Protein AF-A0A2H0XAD3-F1 (afdb_monomer_lite)

Foldseek 3Di:
DDQVLLLQLLLLCQCQFLVQDNVLSVCLLVPNPVSLVSSLVSLLVGDHQFCLSSVVSNCVSCVVPDDVVRSCVCGVGPDVVVSVVVLCVQAPQVRGPDPSSVSSSVSNVVSNPVVVVD

Sequence (118 aa):
MSEDEKVAIIRAYLTKVLGVSEQDTDAFSKGDGGASHTVGMNQSHIVCEDTRPFWEEVLRICPDGYTEEDIQVLTQTPDVYAILALLNRMEPVFMETTDLGRRLNANAHAYKRREHES

pLDDT: mean 89.89, std 10.78, range [43.94, 98.25]

Organism: NCBI:txid1975086

Structure (mmCIF, N/CA/C/O backbone):
data_AF-A0A2H0XAD3-F1
#
_entry.id   AF-A0A2H0XAD3-F1
#
loop_
_atom_site.group_PDB
_atom_site.id
_atom_site.type_symbol
_atom_site.label_atom_id
_atom_site.label_alt_id
_atom_site.label_comp_id
_atom_site.label_asym_id
_atom_site.label_entity_id
_atom_site.label_seq_id
_atom_site.pdbx_PDB_ins_code
_atom_site.Cartn_x
_atom_site.Cartn_y
_atom_site.Cartn_z
_atom_site.occupancy
_atom_site.B_iso_or_equiv
_atom_site.auth_seq_id
_atom_site.auth_comp_id
_atom_site.auth_asym_id
_atom_site.auth_atom_id
_atom_site.pdbx_PDB_model_num
ATOM 1 N N . MET A 1 1 ? -6.686 12.021 6.951 1.00 87.88 1 MET A N 1
ATOM 2 C CA . MET A 1 1 ? -5.402 11.335 6.783 1.00 87.88 1 MET A CA 1
ATOM 3 C C . MET A 1 1 ? -4.432 12.276 6.097 1.00 87.88 1 MET A C 1
ATOM 5 O O . MET A 1 1 ? -4.778 12.805 5.040 1.00 87.88 1 MET A O 1
ATOM 9 N N . SER A 1 2 ? -3.303 12.549 6.739 1.00 93.19 2 SER A N 1
ATOM 10 C CA . SER A 1 2 ? -2.215 13.379 6.226 1.00 93.19 2 SER A CA 1
ATOM 11 C C . SER A 1 2 ? -1.470 12.678 5.086 1.00 93.19 2 SER A C 1
ATOM 13 O O . SER A 1 2 ? -1.645 11.484 4.849 1.00 93.19 2 SER A O 1
ATOM 15 N N . GLU A 1 3 ? -0.642 13.428 4.363 1.00 93.75 3 GLU A N 1
ATOM 16 C CA . GLU A 1 3 ? 0.236 12.871 3.330 1.00 93.75 3 GLU A CA 1
ATOM 17 C C . GLU A 1 3 ? 1.221 11.838 3.907 1.00 93.75 3 GLU A C 1
ATOM 19 O O . GLU A 1 3 ? 1.344 10.743 3.358 1.00 93.75 3 GLU A O 1
ATOM 24 N N . ASP A 1 4 ? 1.827 12.127 5.062 1.00 95.31 4 ASP A N 1
ATOM 25 C CA . ASP A 1 4 ? 2.767 11.219 5.731 1.00 95.31 4 ASP A CA 1
ATOM 26 C C . ASP A 1 4 ? 2.109 9.893 6.142 1.00 95.31 4 ASP A C 1
ATOM 28 O O . ASP A 1 4 ? 2.685 8.822 5.940 1.00 95.31 4 ASP A O 1
ATOM 32 N N . GLU A 1 5 ? 0.878 9.942 6.663 1.00 95.88 5 GLU A N 1
ATOM 33 C CA . GLU A 1 5 ? 0.109 8.741 7.012 1.00 95.88 5 GLU A CA 1
ATOM 34 C C . GLU A 1 5 ? -0.176 7.886 5.770 1.00 95.88 5 GLU A C 1
ATOM 36 O O . GLU A 1 5 ? 0.015 6.670 5.797 1.00 95.88 5 GLU A O 1
ATOM 41 N N . LYS A 1 6 ? -0.572 8.508 4.650 1.00 96.00 6 LYS A N 1
ATOM 42 C CA . LYS A 1 6 ? -0.805 7.788 3.388 1.00 96.00 6 LYS A CA 1
ATOM 43 C C . LYS A 1 6 ? 0.466 7.111 2.891 1.00 96.00 6 LYS A C 1
ATOM 45 O O . LYS A 1 6 ? 0.429 5.933 2.539 1.00 96.00 6 LYS A O 1
ATOM 50 N N . VAL A 1 7 ? 1.591 7.829 2.885 1.00 97.06 7 VAL A N 1
ATOM 51 C CA . VAL A 1 7 ? 2.891 7.273 2.483 1.00 97.06 7 VAL A CA 1
ATOM 52 C C . VAL A 1 7 ? 3.261 6.088 3.372 1.00 97.06 7 VAL A C 1
ATOM 54 O O . VAL A 1 7 ? 3.649 5.040 2.853 1.00 97.06 7 VAL A O 1
ATOM 57 N N . ALA A 1 8 ? 3.100 6.211 4.690 1.00 97.44 8 ALA A N 1
ATOM 58 C CA . ALA A 1 8 ? 3.378 5.128 5.626 1.00 97.44 8 ALA A CA 1
ATOM 59 C C . ALA A 1 8 ? 2.500 3.891 5.357 1.00 97.44 8 ALA A C 1
ATOM 61 O O . ALA A 1 8 ? 3.021 2.776 5.305 1.00 97.44 8 ALA A O 1
ATOM 62 N N . ILE A 1 9 ? 1.203 4.070 5.084 1.00 97.50 9 ILE A N 1
ATOM 63 C CA . ILE A 1 9 ? 0.301 2.952 4.768 1.00 97.50 9 ILE A CA 1
ATOM 64 C C . ILE A 1 9 ? 0.650 2.312 3.417 1.00 97.50 9 ILE A C 1
ATOM 66 O O . ILE A 1 9 ? 0.637 1.087 3.295 1.00 97.50 9 ILE A O 1
ATOM 70 N N . ILE A 1 10 ? 1.025 3.094 2.400 1.00 97.75 10 ILE A N 1
ATOM 71 C CA . ILE A 1 10 ? 1.477 2.532 1.116 1.00 97.75 10 ILE A CA 1
ATOM 72 C C . ILE A 1 10 ? 2.749 1.695 1.313 1.00 97.75 10 ILE A C 1
ATOM 74 O O . ILE A 1 10 ? 2.878 0.617 0.735 1.00 97.75 10 ILE A O 1
ATOM 78 N N . ARG A 1 11 ? 3.680 2.137 2.165 1.00 98.25 11 ARG A N 1
ATOM 79 C CA . ARG A 1 11 ? 4.874 1.349 2.514 1.00 98.25 11 ARG A CA 1
ATOM 80 C C . ARG A 1 11 ? 4.523 0.069 3.275 1.00 98.25 11 ARG A C 1
ATOM 82 O O . ARG A 1 11 ? 5.125 -0.974 3.013 1.00 98.25 11 ARG A O 1
ATOM 89 N N . ALA A 1 12 ? 3.534 0.120 4.166 1.00 97.88 12 ALA A N 1
ATOM 90 C CA . ALA A 1 12 ? 3.003 -1.068 4.831 1.00 97.88 12 ALA A CA 1
ATOM 91 C C . ALA A 1 12 ? 2.430 -2.061 3.810 1.00 97.88 12 ALA A C 1
ATOM 93 O O . ALA A 1 12 ? 2.731 -3.247 3.872 1.00 97.88 12 ALA A O 1
ATOM 94 N N . TYR A 1 13 ? 1.681 -1.583 2.815 1.00 97.50 13 TYR A N 1
ATOM 95 C CA . TYR A 1 13 ? 1.187 -2.427 1.728 1.00 97.50 13 TYR A CA 1
ATOM 96 C C . TYR A 1 13 ? 2.332 -3.086 0.942 1.00 97.50 13 TYR A C 1
ATOM 98 O O . TYR A 1 13 ? 2.343 -4.305 0.767 1.00 97.50 13 TYR A O 1
ATOM 106 N N . LEU A 1 14 ? 3.334 -2.308 0.523 1.00 97.00 14 LEU A N 1
ATOM 107 C CA . LEU A 1 14 ? 4.486 -2.830 -0.221 1.00 97.00 14 LEU A CA 1
ATOM 1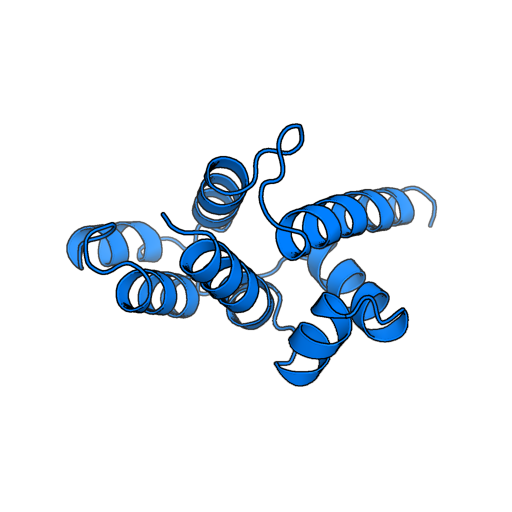08 C C . LEU A 1 14 ? 5.219 -3.935 0.559 1.00 97.00 14 LEU A C 1
ATOM 110 O O . LEU A 1 14 ? 5.548 -4.977 -0.001 1.00 97.00 14 LEU A O 1
ATOM 114 N N . THR A 1 15 ? 5.428 -3.741 1.858 1.00 96.94 15 THR A N 1
ATOM 115 C CA . THR A 1 15 ? 6.244 -4.656 2.669 1.00 96.94 15 THR A CA 1
ATOM 116 C C . THR A 1 15 ? 5.469 -5.836 3.250 1.00 96.94 15 THR A C 1
ATOM 118 O O . THR A 1 15 ? 5.995 -6.945 3.304 1.00 96.94 15 THR A O 1
ATOM 121 N N . LYS A 1 16 ? 4.223 -5.625 3.687 1.00 96.06 16 LYS A N 1
ATOM 122 C CA . LYS A 1 16 ? 3.412 -6.639 4.384 1.00 96.06 16 LYS A CA 1
ATOM 123 C C . LYS A 1 16 ? 2.484 -7.417 3.459 1.00 96.06 16 LYS A C 1
ATOM 125 O O . LYS A 1 16 ? 2.157 -8.553 3.772 1.00 96.06 16 LYS A O 1
ATOM 130 N N . VAL A 1 17 ? 2.066 -6.819 2.342 1.00 95.62 17 VAL A N 1
ATOM 131 C CA . VAL A 1 17 ? 1.090 -7.425 1.421 1.00 95.62 17 VAL A CA 1
ATOM 132 C C . VAL A 1 17 ? 1.768 -7.889 0.141 1.00 95.62 17 VAL A C 1
ATOM 134 O O . VAL A 1 17 ? 1.551 -9.016 -0.284 1.00 95.62 17 VAL A O 1
ATOM 137 N N . LEU A 1 18 ? 2.627 -7.057 -0.456 1.00 94.81 18 LEU A N 1
ATOM 138 C CA . LEU A 1 18 ? 3.383 -7.447 -1.652 1.00 94.81 18 LEU A CA 1
ATOM 139 C C . LEU A 1 18 ? 4.691 -8.186 -1.347 1.00 94.81 18 LEU A C 1
ATOM 141 O O . LEU A 1 18 ? 5.369 -8.611 -2.279 1.00 94.81 18 LEU A O 1
ATOM 145 N N . GLY A 1 19 ? 5.091 -8.291 -0.076 1.00 93.88 19 GLY A N 1
ATOM 146 C CA . GLY A 1 19 ? 6.336 -8.958 0.319 1.00 93.88 19 GLY A CA 1
ATOM 147 C C . GLY A 1 19 ? 7.603 -8.313 -0.257 1.00 93.88 19 GLY A C 1
ATOM 148 O O . GLY A 1 19 ? 8.619 -8.986 -0.423 1.00 93.88 19 GLY A O 1
ATOM 149 N N . VAL A 1 20 ? 7.553 -7.025 -0.608 1.00 95.62 20 VAL A N 1
ATOM 150 C CA . VAL A 1 20 ? 8.709 -6.271 -1.109 1.00 95.62 20 V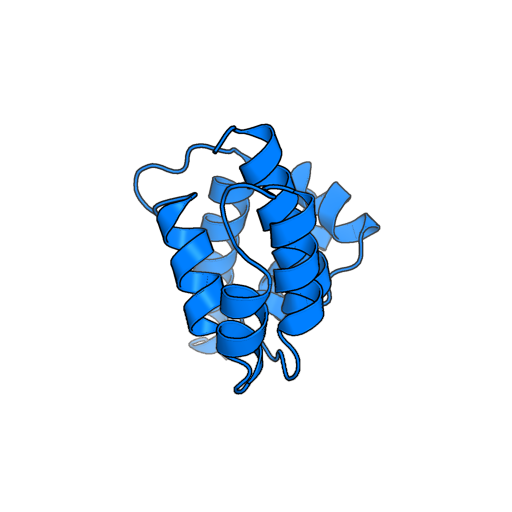AL A CA 1
ATOM 151 C C . VAL A 1 20 ? 9.607 -5.902 0.073 1.00 95.62 20 VAL A C 1
ATOM 153 O O . VAL A 1 20 ? 9.123 -5.529 1.140 1.00 95.62 20 VAL A O 1
ATOM 156 N N . SER A 1 21 ? 10.927 -5.984 -0.096 1.00 96.69 21 SER A N 1
ATOM 157 C CA . SER A 1 21 ? 11.861 -5.601 0.967 1.00 96.69 21 SER A CA 1
ATOM 158 C C . SER A 1 21 ? 11.752 -4.104 1.307 1.00 96.69 21 SER A C 1
ATOM 160 O O . SER A 1 21 ? 11.331 -3.288 0.482 1.00 96.69 21 SER A O 1
ATOM 162 N N . GLU A 1 22 ? 12.157 -3.703 2.515 1.00 96.94 22 GLU A N 1
ATOM 163 C CA . GLU A 1 22 ? 12.218 -2.274 2.870 1.00 96.94 22 GLU A CA 1
ATOM 164 C C . GLU A 1 22 ? 13.183 -1.505 1.956 1.00 96.94 22 GLU A C 1
ATOM 166 O O . GLU A 1 22 ? 12.874 -0.398 1.515 1.00 96.94 22 GLU A O 1
ATOM 171 N N . GLN A 1 23 ? 14.314 -2.126 1.603 1.00 97.69 23 GLN A N 1
ATOM 172 C CA . GLN A 1 23 ? 15.296 -1.557 0.682 1.00 97.69 23 GLN A CA 1
ATOM 173 C C . GLN A 1 23 ? 14.688 -1.293 -0.702 1.00 97.69 23 GLN A C 1
ATOM 175 O O . GLN A 1 23 ? 14.866 -0.205 -1.253 1.00 97.69 23 GLN A O 1
ATOM 180 N N . ASP A 1 24 ? 13.958 -2.261 -1.258 1.00 97.62 24 ASP A N 1
ATOM 181 C CA . ASP A 1 24 ? 13.298 -2.103 -2.557 1.00 97.62 24 ASP A CA 1
ATOM 182 C C . ASP A 1 24 ? 12.137 -1.113 -2.474 1.00 97.62 24 ASP A C 1
ATOM 184 O O . ASP A 1 24 ? 11.915 -0.345 -3.404 1.00 97.62 24 ASP A O 1
ATOM 188 N N . THR A 1 25 ? 11.430 -1.055 -1.345 1.00 97.38 25 THR A N 1
ATOM 189 C CA . THR A 1 25 ? 10.392 -0.047 -1.093 1.00 97.38 25 THR A CA 1
ATOM 190 C C . THR A 1 25 ? 10.976 1.372 -1.131 1.00 97.38 25 THR A C 1
ATOM 192 O O . THR A 1 25 ? 10.432 2.264 -1.791 1.00 97.38 25 THR A O 1
ATOM 195 N N . ASP A 1 26 ? 12.122 1.586 -0.480 1.00 97.38 26 ASP A N 1
ATOM 196 C CA . ASP A 1 26 ? 12.849 2.858 -0.513 1.00 97.38 26 ASP A CA 1
ATOM 197 C C . ASP A 1 26 ? 13.354 3.197 -1.913 1.00 97.38 26 ASP A C 1
ATOM 199 O O . ASP A 1 26 ? 13.176 4.323 -2.385 1.00 97.38 26 ASP A O 1
ATOM 203 N N . ALA A 1 27 ? 13.972 2.237 -2.597 1.00 97.75 27 ALA A N 1
ATOM 204 C CA . ALA A 1 27 ? 14.454 2.422 -3.959 1.00 97.75 27 ALA A CA 1
ATOM 205 C C . ALA A 1 27 ? 13.299 2.737 -4.930 1.00 97.75 27 ALA A C 1
ATOM 207 O O . ALA A 1 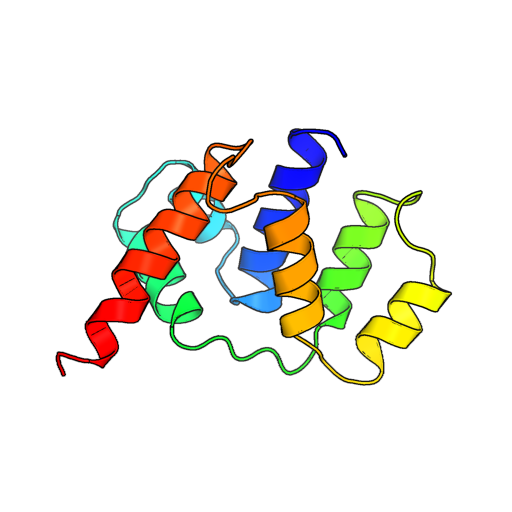27 ? 13.398 3.668 -5.735 1.00 97.75 27 ALA A O 1
ATOM 208 N N . PHE A 1 28 ? 12.161 2.053 -4.794 1.00 97.88 28 PHE A N 1
ATOM 209 C CA . PHE A 1 28 ? 10.954 2.292 -5.582 1.00 97.88 28 PHE A CA 1
ATOM 210 C C . PHE A 1 28 ? 10.408 3.709 -5.387 1.00 97.88 28 PHE A C 1
ATOM 212 O O . PHE A 1 28 ? 10.112 4.398 -6.366 1.00 97.88 28 PHE A O 1
ATOM 219 N N . SER A 1 29 ? 10.347 4.192 -4.141 1.00 95.62 29 SER A N 1
ATOM 220 C CA . SER A 1 29 ? 9.908 5.566 -3.848 1.00 95.62 29 SER A CA 1
ATOM 221 C C . SER A 1 29 ? 10.773 6.636 -4.531 1.00 95.62 29 SER A C 1
ATOM 223 O O . SER A 1 29 ? 10.279 7.709 -4.876 1.00 95.62 29 SER A O 1
ATOM 225 N N . LYS A 1 30 ? 12.043 6.316 -4.811 1.00 96.12 30 LYS A N 1
ATOM 226 C CA . LYS A 1 30 ? 12.997 7.175 -5.531 1.00 96.12 30 LYS A CA 1
ATOM 227 C C . LYS A 1 30 ? 12.945 6.990 -7.052 1.00 96.12 30 LYS A C 1
ATOM 229 O O . LYS A 1 30 ? 13.595 7.737 -7.778 1.00 96.12 30 LYS A O 1
ATOM 234 N N . GLY A 1 31 ? 12.151 6.039 -7.545 1.00 93.94 31 GLY A N 1
ATOM 235 C CA . GLY A 1 31 ? 12.001 5.743 -8.967 1.00 93.94 31 GLY A CA 1
ATOM 236 C C . GLY A 1 31 ? 13.066 4.820 -9.546 1.00 93.94 31 GLY A C 1
ATOM 237 O O . GLY A 1 31 ? 13.313 4.886 -10.748 1.00 93.94 31 GLY A O 1
ATOM 238 N N . ASP A 1 32 ? 13.696 3.982 -8.722 1.00 97.62 32 ASP A N 1
ATOM 239 C CA . ASP A 1 32 ? 14.635 2.975 -9.210 1.00 97.62 32 ASP A CA 1
ATOM 240 C C . ASP A 1 32 ? 13.938 1.958 -10.133 1.00 97.62 32 ASP A C 1
ATOM 242 O O . ASP A 1 32 ? 12.862 1.434 -9.824 1.00 97.62 32 ASP A O 1
ATOM 246 N N . GLY A 1 33 ? 14.550 1.686 -11.288 1.00 94.56 33 GLY A N 1
ATOM 247 C CA . GLY A 1 33 ? 13.974 0.808 -12.306 1.00 94.56 33 GLY A CA 1
ATOM 248 C C . GLY A 1 33 ? 13.951 -0.668 -11.902 1.00 94.56 33 GLY A C 1
ATOM 249 O O . GLY A 1 33 ? 12.988 -1.366 -12.225 1.00 94.56 33 GLY A O 1
ATOM 250 N N . GLY A 1 34 ? 14.970 -1.136 -11.174 1.00 95.38 34 GLY A N 1
ATOM 251 C CA . GLY A 1 34 ? 15.037 -2.506 -10.664 1.00 95.38 34 GLY A CA 1
ATOM 252 C C . GLY A 1 34 ? 13.981 -2.745 -9.590 1.00 95.38 34 GLY A C 1
ATOM 253 O O . GLY A 1 34 ? 13.197 -3.685 -9.693 1.00 95.38 34 GLY A O 1
ATOM 254 N N . ALA A 1 35 ? 13.867 -1.829 -8.631 1.00 97.25 35 ALA A N 1
ATOM 255 C CA . ALA A 1 35 ? 12.825 -1.877 -7.613 1.00 97.25 35 ALA A CA 1
ATOM 256 C C . ALA A 1 35 ? 11.414 -1.764 -8.215 1.00 97.25 35 ALA A C 1
ATOM 258 O O . ALA A 1 35 ? 10.507 -2.482 -7.800 1.00 97.25 35 ALA A O 1
ATOM 259 N N . SER A 1 36 ? 11.226 -0.926 -9.243 1.00 96.62 36 SER A N 1
ATOM 260 C CA . SER A 1 36 ? 9.953 -0.843 -9.980 1.00 96.62 36 SER A CA 1
ATOM 261 C C . SER A 1 36 ? 9.582 -2.176 -10.629 1.00 96.62 36 SER A C 1
ATOM 263 O O . SER A 1 36 ? 8.414 -2.568 -10.611 1.00 96.62 36 SER A O 1
ATOM 265 N N . HIS A 1 37 ? 10.571 -2.903 -11.157 1.00 94.69 37 HIS A N 1
ATOM 266 C CA . HIS A 1 37 ? 10.359 -4.247 -11.676 1.00 94.69 37 HIS A CA 1
ATOM 267 C C . HIS A 1 37 ? 9.937 -5.229 -10.580 1.00 94.69 37 HIS A C 1
ATOM 269 O O . HIS A 1 37 ? 8.905 -5.877 -10.737 1.00 94.69 37 HIS A O 1
ATOM 275 N N . THR A 1 38 ? 10.655 -5.276 -9.456 1.00 95.31 38 THR A N 1
ATOM 276 C CA . THR A 1 38 ? 10.317 -6.135 -8.308 1.00 95.31 38 THR A CA 1
ATOM 277 C C . THR A 1 38 ? 8.900 -5.875 -7.798 1.00 95.31 38 THR A C 1
ATOM 279 O O . THR A 1 38 ? 8.095 -6.801 -7.702 1.00 95.31 38 THR A O 1
ATOM 282 N N . VAL A 1 39 ? 8.556 -4.607 -7.541 1.00 96.00 39 VAL A N 1
ATOM 283 C CA . VAL A 1 39 ? 7.203 -4.215 -7.115 1.00 96.00 39 VAL A CA 1
ATOM 284 C C . VAL A 1 39 ? 6.171 -4.636 -8.160 1.00 96.00 39 VAL A C 1
ATOM 286 O O . VAL A 1 39 ? 5.130 -5.175 -7.804 1.00 96.00 39 VAL A O 1
ATOM 289 N N . GLY A 1 40 ? 6.460 -4.432 -9.447 1.00 94.94 40 GLY A N 1
ATOM 290 C CA . GLY A 1 40 ? 5.542 -4.744 -10.542 1.00 94.94 40 GLY A CA 1
ATOM 291 C C . GLY A 1 40 ? 5.234 -6.234 -10.670 1.00 94.94 40 GLY A C 1
ATOM 292 O O . GLY A 1 40 ? 4.074 -6.603 -10.844 1.00 94.94 40 GLY A O 1
ATOM 293 N N . MET A 1 41 ? 6.250 -7.088 -10.525 1.00 92.56 41 MET A N 1
ATOM 294 C CA . MET A 1 41 ? 6.083 -8.544 -10.518 1.00 92.56 41 MET A CA 1
ATOM 295 C C . MET A 1 41 ? 5.222 -9.009 -9.338 1.00 92.56 41 MET A C 1
ATOM 297 O O . MET A 1 41 ? 4.306 -9.808 -9.524 1.00 92.56 41 MET A O 1
ATOM 301 N N . ASN A 1 42 ? 5.445 -8.454 -8.142 1.00 92.94 42 ASN A N 1
ATOM 302 C CA . ASN A 1 42 ? 4.633 -8.790 -6.969 1.00 92.94 42 ASN A CA 1
ATOM 303 C C . ASN A 1 42 ? 3.201 -8.237 -7.078 1.00 92.94 42 ASN A C 1
ATOM 305 O O . ASN A 1 42 ? 2.258 -8.869 -6.614 1.00 92.94 42 ASN A O 1
ATOM 309 N N . GLN A 1 43 ? 3.007 -7.085 -7.729 1.00 91.88 43 GLN A N 1
ATOM 310 C CA . GLN A 1 43 ? 1.676 -6.537 -8.016 1.00 91.88 43 GLN A CA 1
ATOM 311 C C . GLN A 1 43 ? 0.872 -7.396 -9.001 1.00 91.88 43 GLN A C 1
ATOM 313 O O . GLN A 1 43 ? -0.355 -7.366 -8.939 1.00 91.88 43 GLN A O 1
ATOM 318 N N . SER A 1 44 ? 1.518 -8.123 -9.921 1.00 87.69 44 SER A N 1
ATOM 319 C CA . SER A 1 44 ? 0.797 -8.995 -10.860 1.00 87.69 44 SER A CA 1
ATOM 320 C C . SER A 1 44 ? 0.361 -10.314 -10.211 1.00 87.69 44 SER A C 1
ATOM 322 O O . SER A 1 44 ? -0.648 -10.888 -10.604 1.00 87.69 44 SER A O 1
ATOM 324 N N . HIS A 1 45 ? 1.041 -10.720 -9.135 1.00 85.88 45 HIS A N 1
ATOM 325 C CA . HIS A 1 45 ? 0.753 -11.929 -8.366 1.00 85.88 45 HIS A CA 1
ATOM 326 C C . HIS A 1 45 ? 0.556 -11.612 -6.878 1.00 85.88 45 HIS A C 1
ATOM 328 O O . HIS A 1 45 ? 1.313 -12.085 -6.029 1.00 85.88 45 HIS A O 1
ATOM 334 N N . ILE A 1 46 ? -0.456 -10.806 -6.541 1.00 84.88 46 ILE A N 1
ATOM 335 C CA . ILE A 1 46 ? -0.738 -10.495 -5.133 1.00 84.88 46 ILE A CA 1
ATOM 336 C C . ILE A 1 46 ? -1.240 -11.758 -4.429 1.00 84.88 46 ILE A C 1
ATOM 338 O O . ILE A 1 46 ? -2.383 -12.175 -4.611 1.00 84.88 46 ILE A O 1
ATOM 342 N N . VAL A 1 47 ? -0.381 -12.340 -3.595 1.00 79.00 47 VAL A N 1
ATOM 343 C CA . VAL A 1 47 ? -0.707 -13.458 -2.709 1.00 79.00 47 VAL A CA 1
ATOM 344 C C . VAL A 1 47 ? -0.481 -12.984 -1.280 1.00 79.00 47 VAL A C 1
ATOM 346 O O . VAL A 1 47 ? 0.650 -12.742 -0.872 1.00 79.00 47 VAL A O 1
ATOM 349 N N . CYS A 1 48 ? -1.562 -12.822 -0.521 1.00 83.62 48 CYS A N 1
ATOM 350 C CA . CYS A 1 48 ? -1.508 -12.427 0.883 1.00 83.62 48 CYS A CA 1
ATOM 351 C C . CYS A 1 48 ? -2.447 -13.336 1.676 1.00 83.62 48 CYS A C 1
ATOM 353 O O . CYS A 1 48 ? -3.665 -13.182 1.629 1.00 83.62 48 CYS A O 1
ATOM 355 N N . GLU A 1 49 ? -1.864 -14.324 2.353 1.00 85.69 49 GLU A N 1
ATOM 356 C CA . GLU A 1 49 ? -2.601 -15.296 3.172 1.00 85.69 49 GLU A CA 1
ATOM 357 C C . GLU A 1 49 ? -2.937 -14.750 4.564 1.00 85.69 49 GLU A C 1
ATOM 359 O O . GLU A 1 49 ? -3.824 -15.274 5.229 1.00 85.69 49 GLU A O 1
ATOM 364 N N . ASP A 1 50 ? -2.247 -13.693 4.998 1.00 90.44 50 ASP A N 1
ATOM 365 C CA . ASP A 1 50 ? -2.472 -13.029 6.277 1.00 90.44 50 ASP A CA 1
ATOM 366 C C . ASP A 1 50 ? -2.376 -11.507 6.115 1.00 90.44 50 ASP A C 1
ATOM 368 O O . ASP A 1 50 ? -1.305 -10.945 5.881 1.00 90.44 50 ASP A O 1
ATOM 372 N N . THR A 1 51 ? -3.518 -10.834 6.248 1.00 93.94 51 THR A N 1
ATOM 373 C CA . THR A 1 51 ? -3.631 -9.373 6.166 1.00 93.94 51 THR A CA 1
ATOM 374 C C . THR A 1 51 ? -3.396 -8.687 7.510 1.00 93.94 51 THR A C 1
ATOM 376 O O . THR A 1 51 ? -3.286 -7.459 7.559 1.00 93.94 51 THR A O 1
ATOM 379 N N . ARG A 1 52 ? -3.306 -9.440 8.613 1.00 95.00 52 ARG A N 1
ATOM 380 C CA . ARG A 1 52 ? -3.190 -8.886 9.964 1.00 95.00 52 ARG A CA 1
ATOM 381 C C . ARG A 1 52 ? -1.970 -7.989 10.156 1.00 95.00 52 ARG A C 1
ATOM 383 O O . ARG A 1 52 ? -2.166 -6.885 10.666 1.00 95.00 52 ARG A O 1
ATOM 390 N N . PRO A 1 53 ? -0.757 -8.349 9.689 1.00 95.81 53 PRO A N 1
ATOM 391 C CA . PRO A 1 53 ? 0.404 -7.476 9.840 1.00 95.81 53 PRO A CA 1
ATOM 392 C C . PRO A 1 53 ? 0.233 -6.113 9.160 1.00 95.81 53 PRO A C 1
ATOM 394 O O . PRO A 1 53 ? 0.812 -5.128 9.608 1.00 95.81 53 PRO A O 1
ATOM 397 N N . PHE A 1 54 ? -0.549 -6.039 8.077 1.00 96.81 54 PHE A N 1
ATOM 398 C CA . PHE A 1 54 ? -0.872 -4.770 7.427 1.00 96.81 54 PHE A CA 1
ATOM 399 C C . PHE A 1 54 ? -1.835 -3.938 8.282 1.00 96.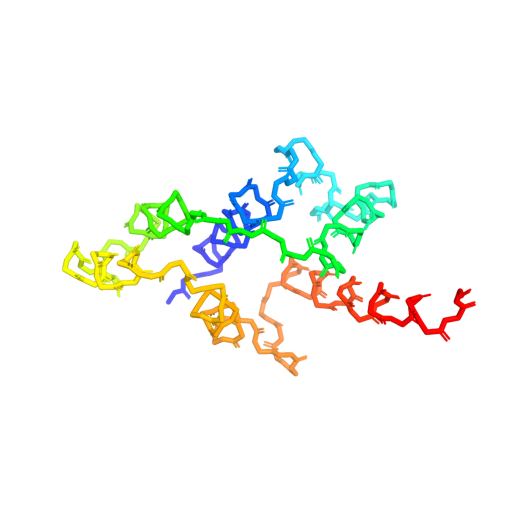81 54 PHE A C 1
ATOM 401 O O . PHE A 1 54 ? -1.587 -2.759 8.516 1.00 96.81 54 PHE A O 1
ATOM 408 N N . TRP A 1 55 ? -2.915 -4.544 8.772 1.00 95.94 55 TRP A N 1
ATOM 409 C CA . TRP A 1 55 ? -3.933 -3.836 9.548 1.00 95.94 55 TRP A CA 1
ATOM 410 C C . TRP A 1 55 ? -3.413 -3.344 10.908 1.00 95.94 55 TRP A C 1
ATOM 412 O O . TRP A 1 55 ? -3.707 -2.215 11.297 1.00 95.94 55 TRP A O 1
ATOM 422 N N . GLU A 1 56 ? -2.563 -4.118 11.585 1.00 95.50 56 GLU A N 1
ATOM 423 C CA . GLU A 1 56 ? -1.877 -3.678 12.811 1.00 95.50 56 GLU A CA 1
ATOM 424 C C . GLU A 1 56 ? -0.953 -2.471 12.555 1.00 95.50 56 GLU A C 1
ATOM 426 O O . GLU A 1 56 ? -0.862 -1.557 13.378 1.00 95.50 56 GLU A O 1
ATOM 431 N N . GLU A 1 57 ? -0.302 -2.420 11.389 1.00 96.69 57 GLU A N 1
ATOM 432 C CA . GLU A 1 57 ? 0.500 -1.266 10.973 1.00 96.69 57 GLU A CA 1
ATOM 433 C C . GLU A 1 57 ? -0.377 -0.030 10.733 1.00 96.69 57 GLU A C 1
ATOM 435 O O . GLU A 1 57 ? -0.049 1.063 11.199 1.00 96.69 57 GLU A O 1
ATOM 440 N N . VAL A 1 58 ? -1.520 -0.203 10.060 1.00 95.69 58 VAL A N 1
ATOM 441 C CA . VAL A 1 58 ? -2.500 0.869 9.833 1.00 95.69 58 VAL A CA 1
ATOM 442 C C . VAL A 1 58 ? -3.012 1.432 11.158 1.00 95.69 58 VAL A C 1
ATOM 444 O O . VAL A 1 58 ? -3.065 2.652 11.301 1.00 95.69 58 VAL A O 1
ATOM 447 N N . LEU A 1 59 ? -3.323 0.577 12.138 1.00 95.31 59 LEU A N 1
ATOM 448 C CA . LEU A 1 59 ? -3.750 1.007 13.471 1.00 95.31 59 LEU A CA 1
ATOM 449 C C . LEU A 1 59 ? -2.668 1.838 14.177 1.00 95.31 59 LEU A C 1
ATOM 451 O O . LEU A 1 59 ? -2.979 2.857 14.789 1.00 95.31 59 LEU A O 1
ATOM 455 N N . ARG A 1 60 ? -1.386 1.459 14.065 1.00 95.75 60 ARG A N 1
ATOM 456 C CA . ARG A 1 60 ? -0.288 2.270 14.623 1.00 95.75 60 ARG A CA 1
ATOM 457 C C . ARG A 1 60 ? -0.136 3.623 13.937 1.00 95.75 60 ARG A C 1
ATOM 459 O O . ARG A 1 60 ? 0.208 4.593 14.608 1.00 95.75 60 ARG A O 1
ATOM 466 N N . ILE A 1 61 ? -0.321 3.678 12.618 1.00 95.94 61 ILE A N 1
ATOM 467 C CA . ILE A 1 61 ? -0.175 4.911 11.832 1.00 95.94 61 ILE A CA 1
ATOM 468 C C . ILE A 1 61 ? -1.358 5.852 12.078 1.00 95.94 61 ILE A C 1
ATOM 470 O O . ILE A 1 61 ? -1.160 7.054 12.215 1.00 95.94 61 ILE A O 1
ATOM 474 N N . CYS A 1 62 ? -2.576 5.310 12.136 1.00 92.19 62 CYS A N 1
ATOM 475 C CA . CYS A 1 62 ? -3.817 6.066 12.252 1.00 92.19 62 CYS A CA 1
ATOM 476 C C . CYS A 1 62 ? -4.704 5.477 13.369 1.00 92.19 62 CYS A C 1
ATOM 478 O O . CYS A 1 62 ? -5.710 4.823 13.077 1.00 92.19 62 CYS A O 1
ATOM 480 N N . PRO A 1 63 ? -4.354 5.709 14.649 1.00 89.19 63 PRO A N 1
ATOM 481 C CA . PRO A 1 63 ? -5.036 5.091 15.791 1.00 89.19 63 PRO A CA 1
ATOM 482 C C . PRO A 1 63 ? -6.490 5.546 15.962 1.00 89.19 63 PRO A C 1
ATOM 484 O O . PRO A 1 63 ? -7.293 4.822 16.537 1.00 89.19 63 PRO A O 1
ATOM 487 N N . ASP A 1 64 ? -6.849 6.718 15.432 1.00 88.94 64 ASP A N 1
ATOM 488 C CA . ASP A 1 64 ? -8.227 7.224 15.448 1.00 88.94 64 ASP A CA 1
ATOM 489 C C . ASP A 1 64 ? -9.058 6.728 14.248 1.00 88.94 64 ASP A C 1
ATOM 491 O O . ASP A 1 64 ? -10.257 6.999 14.160 1.00 88.94 64 ASP A O 1
ATOM 495 N N . GLY A 1 65 ? -8.423 6.052 13.281 1.00 86.25 65 GLY A N 1
ATOM 496 C CA . GLY A 1 65 ? -9.059 5.599 12.043 1.00 86.25 65 GLY A CA 1
ATOM 497 C C . GLY A 1 65 ? -9.668 4.201 12.126 1.00 86.25 65 GLY A C 1
ATOM 498 O O . GLY A 1 65 ? -10.619 3.918 11.398 1.00 86.25 65 GLY A O 1
ATOM 499 N N . TYR A 1 66 ? -9.126 3.350 12.997 1.00 87.69 66 TYR A N 1
ATOM 500 C CA . TYR A 1 66 ? -9.546 1.966 13.190 1.00 87.69 66 TYR A CA 1
ATOM 501 C C . TYR A 1 66 ? -9.507 1.612 14.671 1.00 87.69 66 TYR A C 1
ATOM 503 O O . TYR A 1 66 ? -8.645 2.076 15.410 1.00 87.69 66 TYR A O 1
ATOM 511 N N . THR A 1 67 ? -10.430 0.765 15.100 1.00 89.62 67 THR A N 1
ATOM 512 C CA . THR A 1 67 ? -10.430 0.157 16.430 1.00 89.62 67 THR A CA 1
ATOM 513 C C . THR A 1 67 ? -9.912 -1.275 16.357 1.00 89.62 67 THR A C 1
ATOM 515 O O . THR A 1 67 ? -9.920 -1.891 15.294 1.00 89.62 67 THR A O 1
ATOM 518 N N . GLU A 1 68 ? -9.523 -1.858 17.491 1.00 89.00 68 GLU A N 1
ATOM 519 C CA . GLU A 1 68 ? -9.124 -3.274 17.526 1.00 89.00 68 GLU A CA 1
ATOM 520 C C . GLU A 1 68 ? -10.243 -4.237 17.109 1.00 89.00 68 GLU A C 1
ATOM 522 O O . GLU A 1 68 ? -9.977 -5.320 16.588 1.00 89.00 68 GLU A O 1
ATOM 527 N N . GLU A 1 69 ? -11.504 -3.845 17.302 1.00 90.56 69 GLU A N 1
ATOM 528 C CA . GLU A 1 69 ? -12.653 -4.610 16.816 1.00 90.56 69 GLU A CA 1
ATOM 529 C C . GLU A 1 69 ? -12.711 -4.600 15.281 1.00 90.56 69 GLU A C 1
ATOM 531 O O . GLU A 1 69 ? -12.894 -5.655 14.670 1.00 90.56 69 GLU A O 1
ATOM 536 N N . ASP A 1 70 ? -12.446 -3.451 14.647 1.00 89.38 70 ASP A N 1
ATOM 537 C CA . ASP A 1 70 ? -12.344 -3.357 13.187 1.00 89.38 70 ASP A CA 1
ATOM 538 C C . ASP A 1 70 ? -11.220 -4.256 12.657 1.00 89.38 70 ASP A C 1
ATOM 540 O O . ASP A 1 70 ? -11.425 -4.994 11.693 1.00 89.38 70 ASP A O 1
ATOM 544 N N . ILE A 1 71 ? -10.049 -4.249 13.310 1.00 89.31 71 ILE A N 1
ATOM 545 C CA . ILE A 1 71 ? -8.918 -5.108 12.925 1.00 89.31 71 ILE A CA 1
ATOM 546 C C . ILE A 1 71 ? -9.296 -6.585 13.041 1.00 89.31 71 ILE A C 1
ATOM 548 O O . ILE A 1 71 ? -9.008 -7.359 12.128 1.00 89.31 71 ILE A O 1
ATOM 552 N N . GLN A 1 72 ? -9.981 -7.000 14.111 1.00 89.31 72 GLN A N 1
ATOM 553 C CA . GLN A 1 72 ? -10.459 -8.380 14.235 1.00 89.31 72 GLN A CA 1
ATOM 554 C C . GLN A 1 72 ? -11.388 -8.766 13.082 1.00 89.31 72 GLN A C 1
ATOM 556 O O . GLN A 1 72 ? -11.200 -9.822 12.482 1.00 89.31 72 GLN A O 1
ATOM 561 N N . VAL A 1 73 ? -12.353 -7.916 12.730 1.00 88.44 73 VAL A N 1
ATOM 562 C CA . VAL A 1 73 ? -13.274 -8.184 11.613 1.00 88.44 73 VAL A CA 1
ATOM 563 C C . VAL A 1 73 ? -12.522 -8.269 10.281 1.00 88.44 73 VAL A C 1
ATOM 565 O O . VAL A 1 73 ? -12.728 -9.213 9.521 1.00 88.44 73 VAL A O 1
ATOM 568 N N . LEU A 1 74 ? -11.606 -7.334 10.018 1.00 87.56 74 LEU A N 1
ATOM 569 C CA . LEU A 1 74 ? -10.824 -7.258 8.775 1.00 87.56 74 LEU A CA 1
ATOM 570 C C . LEU A 1 74 ? -9.807 -8.400 8.604 1.00 87.56 74 LEU A C 1
ATOM 572 O O . LEU A 1 74 ? -9.293 -8.605 7.502 1.00 87.56 74 LEU A O 1
ATOM 576 N N . THR A 1 75 ? -9.501 -9.125 9.681 1.00 88.25 75 THR A N 1
ATOM 577 C CA . THR A 1 75 ? -8.496 -10.203 9.702 1.00 88.25 75 THR A CA 1
ATOM 578 C C . THR A 1 75 ? -9.091 -11.596 9.895 1.00 88.25 75 THR A C 1
ATOM 580 O O . THR A 1 75 ? -8.393 -12.583 9.680 1.00 88.25 75 THR A O 1
ATOM 583 N N . GLN A 1 76 ? -10.381 -11.712 10.240 1.00 85.00 76 GLN A N 1
ATOM 584 C CA . GLN A 1 76 ? -11.075 -13.005 10.360 1.00 85.00 76 GLN A CA 1
ATOM 585 C C . GLN A 1 76 ? -11.050 -13.809 9.058 1.00 85.00 76 GLN A C 1
ATOM 587 O O . GLN A 1 76 ? -10.951 -15.033 9.079 1.00 85.00 76 GLN A O 1
ATOM 592 N N . THR A 1 77 ? -11.166 -13.119 7.926 1.00 82.56 77 THR A N 1
ATOM 593 C CA . THR A 1 77 ? -10.933 -13.680 6.597 1.00 82.56 77 THR A CA 1
ATOM 594 C C . THR A 1 77 ? -9.935 -12.762 5.901 1.00 82.56 77 THR A C 1
ATOM 596 O O . THR A 1 77 ? -10.251 -11.582 5.751 1.00 82.56 77 THR A O 1
ATOM 599 N N . PRO A 1 78 ? -8.748 -13.253 5.504 1.00 78.88 78 PRO A N 1
ATOM 600 C CA . PRO A 1 78 ? -7.766 -12.453 4.785 1.00 78.88 78 PRO A CA 1
ATOM 601 C C . PRO A 1 78 ? -8.393 -11.874 3.516 1.00 78.88 78 PRO A C 1
ATOM 603 O O . PRO A 1 78 ? -8.622 -12.586 2.538 1.00 78.88 78 PRO A O 1
ATOM 606 N N . ASP A 1 79 ? -8.718 -10.584 3.553 1.00 85.56 79 ASP A N 1
ATOM 607 C CA . ASP A 1 79 ? -9.350 -9.893 2.438 1.00 85.56 79 ASP A CA 1
ATOM 608 C C . ASP A 1 79 ? -8.427 -8.809 1.885 1.00 85.56 79 ASP A C 1
ATOM 610 O O . ASP A 1 79 ? -8.376 -7.666 2.353 1.00 85.56 79 ASP A O 1
ATOM 614 N N . VAL A 1 80 ? -7.693 -9.179 0.837 1.00 90.56 80 VAL A N 1
ATOM 615 C CA . VAL A 1 80 ? -6.856 -8.240 0.091 1.00 90.56 80 VAL A CA 1
ATOM 616 C C . VAL A 1 80 ? -7.691 -7.145 -0.582 1.00 90.56 80 VAL A C 1
ATOM 618 O O . VAL A 1 80 ? -7.195 -6.035 -0.769 1.00 90.56 80 VAL A O 1
ATOM 621 N N . TYR A 1 81 ? -8.969 -7.388 -0.898 1.00 89.94 81 TYR A N 1
ATOM 622 C CA . TYR A 1 81 ? -9.827 -6.366 -1.496 1.00 89.94 81 TYR A CA 1
ATOM 623 C C . TYR A 1 81 ? -10.127 -5.232 -0.521 1.00 89.94 81 TYR A C 1
ATOM 625 O O . TYR A 1 81 ? -10.159 -4.079 -0.950 1.00 89.94 81 TYR A O 1
ATOM 633 N N . ALA A 1 82 ? -10.271 -5.513 0.776 1.00 92.12 82 ALA A N 1
ATOM 634 C CA . ALA A 1 82 ? -10.417 -4.473 1.792 1.00 92.12 82 ALA A CA 1
ATOM 635 C C . ALA A 1 82 ? -9.184 -3.549 1.842 1.00 92.12 82 ALA A C 1
ATOM 637 O O . ALA A 1 82 ? -9.320 -2.326 1.931 1.00 92.12 82 ALA A O 1
ATOM 638 N N . ILE A 1 83 ? -7.982 -4.117 1.693 1.00 94.69 83 ILE A N 1
ATOM 639 C CA . ILE A 1 83 ? -6.726 -3.355 1.615 1.00 94.69 83 ILE A CA 1
ATOM 640 C C . ILE A 1 83 ? -6.694 -2.493 0.348 1.00 94.69 83 ILE A C 1
ATOM 642 O O . ILE A 1 83 ? -6.427 -1.293 0.414 1.00 94.69 83 ILE A O 1
ATOM 646 N N . LEU A 1 84 ? -7.011 -3.076 -0.811 1.00 92.88 84 LEU A N 1
ATOM 647 C CA . LEU A 1 84 ? -7.056 -2.345 -2.081 1.00 92.88 84 LEU A CA 1
ATOM 648 C C . LEU A 1 84 ? -8.119 -1.232 -2.066 1.00 92.88 84 LEU A C 1
ATOM 650 O O . LEU A 1 84 ? -7.894 -0.156 -2.621 1.00 92.88 84 LEU A O 1
ATOM 654 N N . ALA A 1 85 ? -9.255 -1.453 -1.401 1.00 92.75 85 ALA A N 1
ATOM 655 C CA . ALA A 1 85 ? -10.298 -0.448 -1.224 1.00 92.75 85 ALA A CA 1
ATOM 656 C C . ALA A 1 85 ? -9.818 0.726 -0.356 1.00 92.75 85 ALA A C 1
ATOM 658 O O . ALA A 1 85 ? -10.082 1.881 -0.700 1.00 92.75 85 ALA A O 1
ATOM 659 N N . LEU A 1 86 ? -9.073 0.452 0.723 1.00 94.31 86 LEU A N 1
ATOM 660 C CA . LEU A 1 86 ? -8.411 1.488 1.518 1.00 94.31 86 LEU A CA 1
ATOM 661 C C . LEU A 1 86 ? -7.413 2.282 0.661 1.00 94.31 86 LEU A C 1
ATOM 663 O O . LEU A 1 86 ? -7.488 3.512 0.635 1.00 94.31 86 LEU A O 1
ATOM 667 N N . LEU A 1 87 ? -6.533 1.605 -0.086 1.00 94.75 87 LEU A N 1
ATOM 668 C CA . LEU A 1 87 ? -5.570 2.258 -0.986 1.00 94.75 87 LEU A CA 1
ATOM 669 C C . LEU A 1 87 ? -6.267 3.165 -2.002 1.00 94.75 87 LEU A C 1
ATOM 671 O O . LEU A 1 87 ? -5.910 4.333 -2.104 1.00 94.75 87 LEU A O 1
ATOM 675 N N . ASN A 1 88 ? -7.312 2.685 -2.678 1.00 93.00 88 ASN A N 1
ATOM 676 C CA . ASN A 1 88 ? -8.062 3.485 -3.649 1.00 93.00 88 ASN A CA 1
ATOM 677 C C . ASN A 1 88 ? -8.810 4.667 -3.004 1.00 93.00 88 ASN A C 1
ATOM 679 O O . ASN A 1 88 ? -9.000 5.704 -3.636 1.00 93.00 88 ASN A O 1
ATOM 683 N N . ARG A 1 89 ? -9.240 4.542 -1.742 1.00 92.62 89 ARG A N 1
ATOM 684 C CA . ARG A 1 89 ? -9.843 5.657 -0.998 1.00 92.62 89 ARG A CA 1
ATOM 685 C C . ARG A 1 89 ? -8.811 6.729 -0.635 1.00 92.62 89 ARG A C 1
ATOM 687 O O . ARG A 1 89 ? -9.148 7.911 -0.642 1.00 92.62 89 ARG A O 1
ATOM 694 N N . MET A 1 90 ? -7.588 6.331 -0.284 1.00 93.56 90 MET A N 1
ATOM 695 C CA . MET A 1 90 ? -6.502 7.256 0.061 1.00 93.56 90 MET A CA 1
ATOM 696 C C . MET A 1 90 ? -5.871 7.904 -1.174 1.00 93.56 90 MET A C 1
ATOM 698 O O . MET A 1 90 ? -5.579 9.101 -1.139 1.00 93.56 90 MET A O 1
ATOM 702 N N . GLU A 1 91 ? -5.694 7.118 -2.235 1.00 91.81 91 GLU A N 1
ATOM 703 C CA . GLU A 1 91 ? -5.034 7.452 -3.500 1.00 91.81 91 GLU A CA 1
ATOM 704 C C . GLU A 1 91 ? -5.925 7.059 -4.692 1.00 91.81 91 GLU A C 1
ATOM 706 O O . GLU A 1 91 ? -5.679 6.048 -5.359 1.00 91.81 91 GLU A O 1
ATOM 711 N N . PRO A 1 92 ? -6.990 7.830 -4.976 1.00 86.69 92 PRO A N 1
ATOM 712 C CA . PRO A 1 92 ? -7.858 7.545 -6.109 1.00 86.69 92 PRO A CA 1
ATOM 713 C C . PRO A 1 92 ? -7.081 7.655 -7.422 1.00 86.69 92 PRO A C 1
ATOM 715 O O . PRO A 1 92 ? -6.362 8.628 -7.630 1.00 86.69 92 PRO A O 1
ATOM 718 N N . VAL A 1 93 ? -7.314 6.729 -8.354 1.00 78.31 93 VAL A N 1
ATOM 719 C CA . VAL A 1 93 ? -6.600 6.627 -9.650 1.00 78.31 93 VAL A CA 1
ATOM 720 C C . VAL A 1 93 ? -6.573 7.928 -10.472 1.00 78.31 93 VAL A C 1
ATOM 722 O O . VAL A 1 93 ? -5.678 8.140 -11.277 1.00 78.31 93 VAL A O 1
ATOM 725 N N . PHE A 1 94 ? -7.559 8.814 -10.311 1.00 77.50 94 PHE A N 1
ATOM 726 C CA . PHE A 1 94 ? -7.639 10.070 -11.075 1.00 77.50 94 PHE A CA 1
ATOM 727 C C . PHE A 1 94 ? -7.192 11.307 -10.292 1.00 77.50 94 PHE A C 1
ATOM 729 O O . PHE A 1 94 ? -7.220 12.415 -10.824 1.00 77.50 94 PHE A O 1
ATOM 736 N N . MET A 1 95 ? -6.854 11.140 -9.016 1.00 82.69 95 MET A N 1
ATOM 737 C CA . MET A 1 95 ? -6.546 12.227 -8.091 1.00 82.69 95 MET A CA 1
ATOM 738 C C . MET A 1 95 ? -5.477 11.779 -7.094 1.00 82.69 95 MET A C 1
ATOM 740 O O . MET A 1 95 ? -5.618 12.049 -5.901 1.00 82.69 95 MET A O 1
ATOM 744 N N . GLU A 1 96 ? -4.444 11.057 -7.548 1.00 79.19 96 GLU A N 1
ATOM 745 C CA . GLU A 1 96 ? -3.384 10.631 -6.635 1.00 79.19 96 GLU A CA 1
ATOM 746 C C . GLU A 1 96 ? -2.785 11.849 -5.939 1.00 79.19 96 GLU A C 1
ATOM 748 O O . GLU A 1 96 ? -2.351 12.819 -6.571 1.00 79.19 96 GLU A O 1
ATOM 753 N N . THR A 1 97 ? -2.789 11.789 -4.616 1.00 88.62 97 THR A N 1
ATOM 754 C CA . THR A 1 97 ? -2.359 12.874 -3.747 1.00 88.62 97 THR A CA 1
ATOM 755 C C . THR A 1 97 ? -0.899 12.755 -3.355 1.00 88.62 97 THR A C 1
ATOM 757 O O . THR A 1 97 ? -0.314 13.762 -2.979 1.00 88.62 97 THR A O 1
ATOM 760 N N . THR A 1 98 ? -0.298 11.566 -3.477 1.00 93.12 98 THR A N 1
ATOM 761 C CA . THR A 1 98 ? 1.121 11.349 -3.172 1.00 93.12 98 THR A CA 1
ATOM 762 C C . THR A 1 98 ? 1.902 10.849 -4.379 1.00 93.12 98 THR A C 1
ATOM 764 O O . THR A 1 98 ? 1.402 10.090 -5.214 1.00 93.12 98 THR A O 1
ATOM 767 N N . ASP A 1 99 ? 3.177 11.237 -4.463 1.00 94.12 99 ASP A N 1
ATOM 768 C CA . ASP A 1 99 ? 4.072 10.753 -5.519 1.00 94.12 99 ASP A CA 1
ATOM 769 C C . ASP A 1 99 ? 4.269 9.231 -5.446 1.00 94.12 99 ASP A C 1
ATOM 771 O O . ASP A 1 99 ? 4.354 8.567 -6.482 1.00 94.12 99 ASP A O 1
ATOM 775 N N . LEU A 1 100 ? 4.297 8.657 -4.237 1.00 95.50 100 LEU A N 1
ATOM 776 C CA . LEU A 1 100 ? 4.382 7.208 -4.050 1.00 95.50 100 LEU A CA 1
ATOM 777 C C . LEU A 1 100 ? 3.106 6.499 -4.532 1.00 95.50 100 LEU A C 1
ATOM 779 O O . LEU A 1 100 ? 3.214 5.483 -5.219 1.00 95.50 100 LEU A O 1
ATOM 783 N N . GLY A 1 101 ? 1.919 7.049 -4.248 1.00 94.31 101 GLY A N 1
ATOM 784 C CA . GLY A 1 101 ? 0.644 6.539 -4.761 1.00 94.31 101 GLY A CA 1
ATOM 785 C C . GLY A 1 101 ? 0.583 6.561 -6.289 1.00 94.31 101 GLY A C 1
ATOM 786 O O . GLY A 1 101 ? 0.296 5.539 -6.916 1.00 94.31 101 GLY A O 1
ATOM 787 N N . ARG A 1 102 ? 0.979 7.683 -6.904 1.00 93.56 102 ARG A N 1
ATOM 788 C CA . ARG A 1 102 ? 1.057 7.817 -8.370 1.00 93.56 102 ARG A CA 1
ATOM 789 C C . ARG A 1 102 ? 1.983 6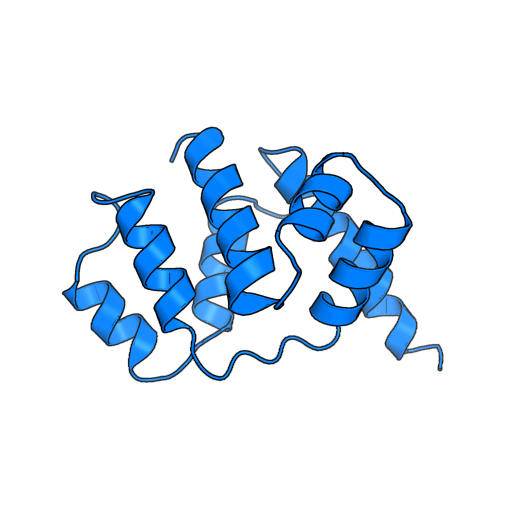.770 -8.991 1.00 93.56 102 ARG A C 1
ATOM 791 O O . ARG A 1 102 ? 1.633 6.141 -9.990 1.00 93.56 102 ARG A O 1
ATOM 798 N N . ARG A 1 103 ? 3.165 6.556 -8.401 1.00 94.44 103 ARG A N 1
ATOM 799 C CA . ARG A 1 103 ? 4.117 5.524 -8.853 1.00 94.44 103 ARG A CA 1
ATOM 800 C C . ARG A 1 103 ? 3.527 4.125 -8.722 1.00 94.44 103 ARG A C 1
ATOM 802 O O . ARG A 1 103 ? 3.637 3.345 -9.664 1.00 94.44 103 ARG A O 1
ATOM 809 N N . LEU A 1 104 ? 2.893 3.818 -7.590 1.00 94.75 104 LEU A N 1
ATOM 810 C CA . LEU A 1 104 ? 2.272 2.519 -7.334 1.00 94.75 104 LEU A CA 1
ATOM 811 C C . LEU A 1 104 ? 1.210 2.180 -8.389 1.00 94.75 104 LEU A C 1
ATOM 813 O O . LEU A 1 104 ? 1.246 1.084 -8.955 1.00 94.75 104 LEU A O 1
ATOM 817 N N . ASN A 1 105 ? 0.314 3.127 -8.684 1.00 91.69 105 ASN A N 1
ATOM 818 C CA . ASN A 1 105 ? -0.741 2.970 -9.688 1.00 91.69 105 ASN A CA 1
ATOM 819 C C . ASN A 1 105 ? -0.166 2.812 -11.098 1.00 91.69 105 ASN A C 1
ATOM 821 O O . ASN A 1 105 ? -0.523 1.877 -11.820 1.00 91.69 105 ASN A O 1
ATOM 825 N N . ALA A 1 106 ? 0.764 3.689 -11.490 1.00 91.00 106 ALA A N 1
ATOM 826 C CA . ALA A 1 106 ? 1.409 3.612 -12.798 1.00 91.00 106 ALA A CA 1
ATOM 827 C C . ALA A 1 106 ? 2.114 2.260 -13.004 1.00 91.00 106 ALA A C 1
ATOM 829 O O . ALA A 1 106 ? 1.997 1.653 -14.073 1.00 91.00 106 ALA A O 1
ATOM 830 N N . ASN A 1 107 ? 2.796 1.762 -11.969 1.00 92.94 107 ASN A N 1
ATOM 831 C CA . ASN A 1 107 ? 3.499 0.487 -12.015 1.00 92.94 107 ASN A CA 1
ATOM 832 C C . ASN A 1 107 ? 2.527 -0.700 -12.131 1.00 92.94 107 ASN A C 1
ATOM 834 O O . ASN A 1 107 ? 2.704 -1.543 -13.011 1.00 92.94 107 ASN A O 1
ATOM 838 N N . ALA A 1 108 ? 1.433 -0.709 -11.358 1.00 90.19 108 ALA A N 1
ATOM 839 C CA . ALA A 1 108 ? 0.392 -1.735 -11.468 1.00 90.19 108 ALA A CA 1
ATOM 840 C C . ALA A 1 108 ? -0.184 -1.817 -12.895 1.00 90.19 108 ALA A C 1
ATOM 842 O O . ALA A 1 108 ? -0.338 -2.901 -13.459 1.00 90.19 108 ALA A O 1
ATOM 843 N N . HIS A 1 109 ? -0.445 -0.669 -13.531 1.00 87.12 109 HIS A N 1
ATOM 844 C CA . HIS A 1 109 ? -0.939 -0.609 -14.911 1.00 87.12 109 HIS A CA 1
ATOM 845 C C . HIS A 1 109 ? 0.076 -1.070 -15.967 1.00 87.12 109 HIS A C 1
ATOM 847 O O . HIS A 1 109 ? -0.323 -1.546 -17.038 1.00 87.12 109 HIS A O 1
ATOM 853 N N . ALA A 1 110 ? 1.373 -0.896 -15.713 1.00 88.00 110 ALA A N 1
ATOM 854 C CA . ALA A 1 110 ? 2.426 -1.355 -16.612 1.00 88.00 110 ALA A CA 1
ATOM 855 C C . ALA A 1 110 ? 2.576 -2.884 -16.574 1.00 88.00 110 ALA A C 1
ATOM 857 O O . ALA A 1 110 ? 2.734 -3.505 -17.625 1.00 88.00 110 ALA A O 1
ATOM 858 N N . TYR A 1 111 ? 2.474 -3.490 -15.389 1.00 86.19 111 TYR A N 1
ATOM 859 C CA . TYR A 1 111 ? 2.701 -4.926 -15.201 1.00 86.19 111 TYR A CA 1
ATOM 860 C C . TYR A 1 111 ? 1.448 -5.784 -15.400 1.00 86.19 111 TYR A C 1
ATOM 862 O O . TYR A 1 111 ? 1.567 -6.895 -15.907 1.00 86.19 111 TYR A O 1
ATOM 870 N N . LYS A 1 112 ? 0.240 -5.240 -15.186 1.00 72.00 112 LYS A N 1
ATOM 871 C CA . LYS A 1 112 ? -1.024 -5.915 -15.5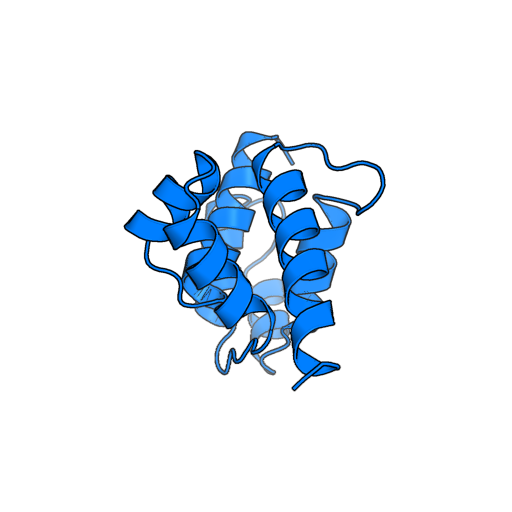44 1.00 72.00 112 LYS A CA 1
ATOM 872 C C . LYS A 1 112 ? -1.132 -6.259 -17.039 1.00 72.00 112 LYS A C 1
ATOM 874 O O . LYS A 1 112 ? -1.830 -7.195 -17.406 1.00 72.00 112 LYS A O 1
ATOM 879 N N . ARG A 1 113 ? -0.468 -5.495 -17.917 1.00 55.97 113 ARG A N 1
ATOM 880 C CA . ARG A 1 113 ? -0.519 -5.702 -19.377 1.00 55.97 113 ARG A CA 1
ATOM 881 C C . ARG A 1 113 ? 0.392 -6.825 -19.878 1.00 55.97 113 ARG A C 1
ATOM 883 O O . ARG A 1 113 ? 0.101 -7.396 -20.920 1.00 55.97 113 ARG A O 1
ATOM 890 N N . ARG A 1 114 ? 1.461 -7.163 -19.148 1.00 55.62 114 ARG A N 1
ATOM 891 C CA . ARG A 1 114 ? 2.472 -8.125 -19.622 1.00 55.62 114 ARG A CA 1
ATOM 892 C C . ARG A 1 114 ? 2.014 -9.585 -19.562 1.00 55.62 114 ARG A C 1
ATOM 894 O O . ARG A 1 114 ? 2.480 -10.388 -20.359 1.00 55.62 114 ARG A O 1
ATOM 901 N N . GLU A 1 115 ? 1.053 -9.917 -18.702 1.00 48.44 115 GLU A N 1
ATOM 902 C CA . GLU A 1 115 ? 0.481 -11.273 -18.621 1.00 48.44 115 GLU A CA 1
ATOM 903 C C . GLU A 1 115 ? -0.466 -11.625 -19.779 1.00 48.44 115 GLU A C 1
ATOM 905 O O . GLU A 1 115 ? -0.949 -12.747 -19.856 1.00 48.44 115 GLU A O 1
ATOM 910 N N . HIS A 1 116 ? -0.771 -10.689 -20.682 1.00 44.34 116 HIS A N 1
ATOM 911 C CA . HIS A 1 116 ? -1.580 -10.966 -21.879 1.00 44.34 116 HIS A CA 1
ATOM 912 C C . HIS A 1 116 ? -0.746 -11.048 -23.166 1.00 44.34 116 HIS A C 1
ATOM 914 O O . HIS A 1 116 ? -1.304 -11.264 -24.239 1.00 44.34 116 HIS A O 1
ATOM 920 N N . GLU A 1 117 ? 0.575 -10.884 -23.069 1.00 46.69 117 GLU A N 1
ATOM 921 C CA . GLU A 1 117 ? 1.505 -10.910 -24.208 1.00 46.69 117 GLU A CA 1
ATOM 922 C C . GLU A 1 117 ? 2.503 -12.088 -24.147 1.00 46.69 117 GLU A C 1
ATOM 924 O O . GLU A 1 117 ? 3.376 -12.183 -25.009 1.00 46.69 117 GLU A O 1
ATOM 929 N N . SER A 1 118 ? 2.373 -12.981 -23.154 1.00 43.94 118 SER A N 1
ATOM 930 C CA . SER A 1 118 ? 3.209 -14.183 -22.949 1.00 43.94 118 SER A CA 1
ATOM 931 C C . SER A 1 118 ? 2.403 -15.459 -23.176 1.00 43.94 118 SER A C 1
ATOM 933 O O . SER A 1 118 ? 2.989 -16.436 -23.689 1.00 43.94 118 SER A O 1
#

Secondary structure (DSSP, 8-state):
--HHHHHHHHHHIIIIIS---HHHHHHHHTT-HHHHHHHHHHHHT---S--HHHHHHHHHH-TTT--HHHHHHHHHTT-HHHHHHHHHHHS-TTS--SHHHHHHHHHHHHHTTGGG--

Radius of gyration: 14.0 Å; chains: 1; bounding box: 29×29×42 Å